Protein AF-A0A392SLT5-F1 (afdb_monomer_lite)

Organism: NCBI:txid97028

Radius of gyration: 13.26 Å; chains: 1; bounding box: 33×18×37 Å

Structure (mmCIF, N/CA/C/O backbone):
data_AF-A0A392SLT5-F1
#
_entry.id   AF-A0A392SLT5-F1
#
loop_
_atom_site.group_PDB
_atom_site.id
_atom_site.type_symbol
_atom_site.label_atom_id
_atom_site.label_alt_id
_atom_site.label_comp_id
_atom_site.label_asym_id
_atom_site.label_entity_id
_atom_site.label_seq_id
_atom_site.pdbx_PDB_ins_code
_atom_site.Cartn_x
_atom_site.Cartn_y
_atom_site.Cartn_z
_atom_site.occupancy
_atom_site.B_iso_or_equiv
_atom_site.auth_seq_id
_atom_site.auth_comp_id
_atom_site.auth_asym_id
_atom_site.auth_atom_id
_atom_site.pdbx_PDB_model_num
ATOM 1 N N . MET A 1 1 ? -3.794 -11.014 -18.325 1.00 56.69 1 MET A N 1
ATOM 2 C CA . MET A 1 1 ? -3.949 -9.564 -18.084 1.00 56.69 1 MET A CA 1
ATOM 3 C C . MET A 1 1 ? -2.603 -9.056 -17.576 1.00 56.69 1 MET A C 1
ATOM 5 O O . MET A 1 1 ? -1.988 -9.800 -16.827 1.00 56.69 1 MET A O 1
ATOM 9 N N . CYS A 1 2 ? -2.124 -7.897 -18.045 1.00 61.12 2 CYS A N 1
ATOM 10 C CA . CYS A 1 2 ? -0.805 -7.293 -17.734 1.00 61.12 2 CYS A CA 1
ATOM 11 C C . CYS A 1 2 ? 0.439 -7.859 -18.465 1.00 61.12 2 CYS A C 1
ATOM 13 O O . CYS A 1 2 ? 1.491 -7.994 -17.857 1.00 61.12 2 CYS A O 1
ATOM 15 N N . ARG A 1 3 ? 0.369 -8.178 -19.771 1.00 60.31 3 ARG A N 1
ATOM 16 C CA . ARG A 1 3 ? 1.566 -8.614 -20.538 1.00 60.31 3 ARG A CA 1
ATOM 17 C C . ARG A 1 3 ? 2.581 -7.494 -20.843 1.00 60.31 3 ARG A C 1
ATOM 19 O O . ARG A 1 3 ? 3.724 -7.820 -21.128 1.00 60.31 3 ARG A O 1
ATOM 26 N N . ASN A 1 4 ? 2.170 -6.224 -20.772 1.00 70.38 4 ASN A N 1
ATOM 27 C CA . ASN A 1 4 ? 2.982 -5.062 -21.171 1.00 70.38 4 ASN A CA 1
ATOM 28 C C . ASN A 1 4 ? 3.186 -4.039 -20.038 1.00 70.38 4 ASN A C 1
ATOM 30 O O . ASN A 1 4 ? 3.693 -2.951 -20.291 1.00 70.38 4 ASN A O 1
ATOM 34 N N . GLU A 1 5 ? 2.746 -4.347 -18.818 1.00 76.69 5 GLU A N 1
ATOM 35 C CA . GLU A 1 5 ? 2.888 -3.424 -17.689 1.00 76.69 5 GLU A CA 1
ATOM 36 C C . GLU A 1 5 ? 4.260 -3.577 -17.042 1.00 76.69 5 GLU A C 1
ATOM 38 O O . GLU A 1 5 ? 4.755 -4.694 -16.882 1.00 76.69 5 GLU A O 1
A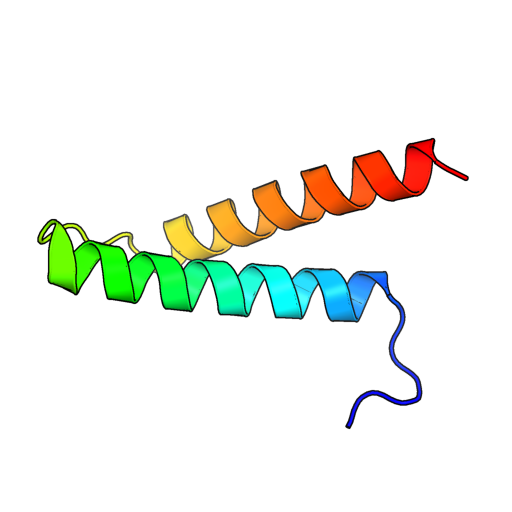TOM 43 N N . ASP A 1 6 ? 4.859 -2.454 -16.649 1.00 82.81 6 ASP A N 1
ATOM 44 C CA . ASP A 1 6 ? 6.133 -2.462 -15.938 1.00 82.81 6 ASP A CA 1
ATOM 45 C C . ASP A 1 6 ? 5.976 -3.052 -14.526 1.00 82.81 6 ASP A C 1
ATOM 47 O O . ASP A 1 6 ? 4.935 -2.921 -13.869 1.00 82.81 6 ASP A O 1
ATOM 51 N N . ASN A 1 7 ? 7.052 -3.660 -14.026 1.00 82.81 7 ASN A N 1
ATOM 52 C CA . ASN A 1 7 ? 7.133 -4.222 -12.681 1.00 82.81 7 ASN A CA 1
ATOM 53 C C . ASN A 1 7 ? 6.781 -3.183 -11.605 1.00 82.81 7 ASN A C 1
ATOM 55 O O . ASN A 1 7 ? 6.213 -3.541 -10.573 1.00 82.81 7 ASN A O 1
ATOM 59 N N . ALA A 1 8 ? 7.060 -1.895 -11.843 1.00 86.06 8 ALA A N 1
ATOM 60 C CA . ALA A 1 8 ? 6.658 -0.824 -10.938 1.00 86.06 8 ALA A CA 1
ATOM 61 C C . ALA A 1 8 ? 5.129 -0.681 -10.841 1.00 86.06 8 ALA A C 1
ATOM 63 O O . ALA A 1 8 ? 4.601 -0.554 -9.734 1.00 86.06 8 ALA A O 1
ATOM 64 N N . THR A 1 9 ? 4.410 -0.740 -11.968 1.00 89.38 9 THR A N 1
ATOM 65 C CA . THR A 1 9 ? 2.939 -0.679 -11.997 1.00 89.38 9 THR A CA 1
ATOM 66 C C . THR A 1 9 ? 2.336 -1.900 -11.313 1.00 89.38 9 THR A C 1
ATOM 68 O O . THR A 1 9 ? 1.451 -1.760 -10.467 1.00 89.38 9 THR A O 1
ATOM 71 N N . ILE A 1 10 ? 2.857 -3.092 -11.619 1.00 90.12 10 ILE A N 1
ATOM 72 C CA . ILE A 1 10 ? 2.409 -4.343 -10.994 1.00 90.12 10 ILE A CA 1
ATOM 73 C C . ILE A 1 10 ? 2.633 -4.291 -9.478 1.00 90.12 10 ILE A C 1
ATOM 75 O O . ILE A 1 10 ? 1.723 -4.624 -8.721 1.00 90.12 10 ILE A O 1
ATOM 79 N N . GLY A 1 11 ? 3.792 -3.797 -9.031 1.00 91.12 11 GLY A N 1
ATOM 80 C CA . GLY A 1 11 ? 4.106 -3.621 -7.615 1.00 91.12 11 GLY A CA 1
ATOM 81 C C . GLY A 1 11 ? 3.114 -2.700 -6.902 1.00 91.12 11 GLY A C 1
ATOM 82 O O . GLY A 1 11 ? 2.593 -3.065 -5.853 1.00 91.12 11 GLY A O 1
ATOM 83 N N . ARG A 1 12 ? 2.779 -1.541 -7.488 1.00 92.25 12 ARG A N 1
ATOM 84 C CA . ARG A 1 12 ? 1.807 -0.599 -6.893 1.00 92.25 12 ARG A CA 1
ATOM 85 C C . ARG A 1 12 ? 0.433 -1.233 -6.712 1.00 92.25 12 ARG A C 1
ATOM 87 O O . ARG A 1 12 ? -0.186 -1.091 -5.659 1.00 92.25 12 ARG A O 1
ATOM 94 N N . VAL A 1 13 ? -0.038 -1.938 -7.738 1.00 93.12 13 VAL A N 1
ATOM 95 C CA . VAL A 1 13 ? -1.344 -2.604 -7.724 1.00 93.12 13 VAL A CA 1
ATOM 96 C C . VAL A 1 13 ? -1.352 -3.760 -6.720 1.00 93.12 13 VAL A C 1
ATOM 98 O O . VAL A 1 13 ? -2.302 -3.892 -5.948 1.00 93.12 13 VAL A O 1
ATOM 101 N N . ALA A 1 14 ? -0.282 -4.557 -6.671 1.00 94.06 14 ALA A N 1
ATOM 102 C CA . ALA A 1 14 ? -0.140 -5.652 -5.717 1.00 94.06 14 ALA A CA 1
ATOM 103 C C . ALA A 1 14 ? -0.134 -5.153 -4.262 1.00 94.06 14 ALA A C 1
ATOM 105 O O . ALA A 1 14 ? -0.883 -5.681 -3.439 1.00 94.06 14 ALA A O 1
ATOM 106 N N . SER A 1 15 ? 0.636 -4.103 -3.949 1.00 95.81 15 SER A N 1
ATOM 107 C CA . SER A 1 15 ? 0.661 -3.494 -2.612 1.00 95.81 15 SER A CA 1
ATOM 108 C C . SER A 1 15 ? -0.709 -2.947 -2.205 1.00 95.81 15 SER A C 1
ATOM 110 O O . SER A 1 15 ? -1.129 -3.135 -1.066 1.00 95.81 15 SER A O 1
ATOM 112 N N . LEU A 1 16 ? -1.450 -2.334 -3.135 1.00 96.19 16 LEU A N 1
ATOM 113 C CA . LEU A 1 16 ? -2.806 -1.856 -2.866 1.00 96.19 16 LEU A CA 1
ATOM 114 C C . LEU A 1 16 ? -3.770 -3.005 -2.544 1.00 96.19 16 LEU A C 1
ATOM 116 O O . LEU A 1 16 ? -4.476 -2.942 -1.535 1.00 96.19 16 LEU A O 1
ATOM 120 N N . PHE A 1 17 ? -3.789 -4.062 -3.362 1.00 96.75 17 PHE A N 1
ATOM 121 C CA . PHE A 1 17 ? -4.639 -5.228 -3.105 1.00 96.75 17 PHE A CA 1
ATOM 122 C C . PHE A 1 17 ? -4.305 -5.895 -1.772 1.00 96.75 17 PHE A C 1
ATOM 124 O O . PHE A 1 17 ? -5.216 -6.228 -1.011 1.00 96.75 17 PHE A O 1
ATOM 131 N N . TRP A 1 18 ? -3.015 -6.031 -1.464 1.00 96.31 18 TRP A N 1
ATOM 132 C CA . TRP A 1 18 ? -2.555 -6.555 -0.185 1.00 96.31 18 TRP A CA 1
ATOM 133 C C . TRP A 1 18 ? -3.058 -5.715 0.995 1.00 96.31 18 TRP A C 1
ATOM 135 O O . TRP A 1 18 ? -3.649 -6.261 1.923 1.00 96.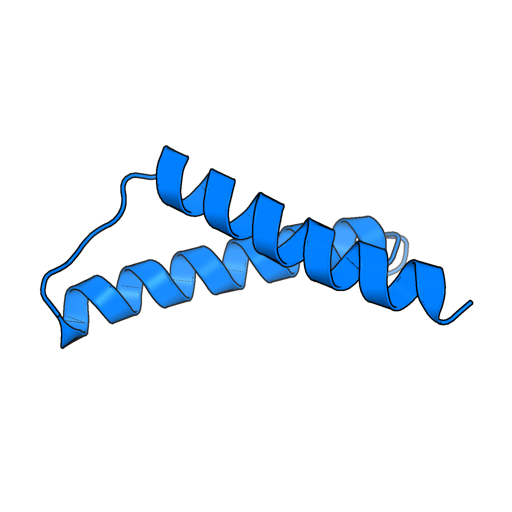31 18 TRP A O 1
ATOM 145 N N . CYS A 1 19 ? -2.900 -4.388 0.954 1.00 96.81 19 CYS A N 1
ATOM 146 C CA . CYS A 1 19 ? -3.339 -3.507 2.038 1.00 96.81 19 CYS A CA 1
ATOM 147 C C . CYS A 1 19 ? -4.866 -3.490 2.220 1.00 96.81 19 CYS A C 1
ATOM 149 O O . CYS A 1 19 ? -5.341 -3.439 3.354 1.00 96.81 19 CYS A O 1
ATOM 151 N N . ILE A 1 20 ? -5.645 -3.577 1.136 1.00 96.94 20 ILE A N 1
ATOM 152 C CA . ILE A 1 20 ? -7.112 -3.705 1.211 1.00 96.94 20 ILE A CA 1
ATOM 153 C C . ILE A 1 20 ? -7.497 -5.022 1.888 1.00 96.94 20 ILE A C 1
ATOM 155 O O . ILE A 1 20 ? -8.334 -5.034 2.794 1.00 96.94 20 ILE A O 1
ATOM 159 N N . TRP A 1 21 ? -6.880 -6.126 1.464 1.00 97.38 21 TRP A N 1
ATOM 160 C CA . TRP A 1 21 ? -7.113 -7.438 2.060 1.00 97.38 21 TRP A CA 1
ATOM 161 C C . TRP A 1 21 ? -6.729 -7.455 3.544 1.00 97.38 21 TRP A C 1
ATOM 163 O O . TRP A 1 21 ? -7.513 -7.907 4.378 1.00 97.38 21 TRP A O 1
ATOM 173 N N . HIS A 1 22 ? -5.577 -6.879 3.887 1.00 95.56 22 HIS A N 1
ATOM 174 C CA . HIS A 1 22 ? -5.115 -6.752 5.263 1.00 95.56 22 HIS A CA 1
ATOM 17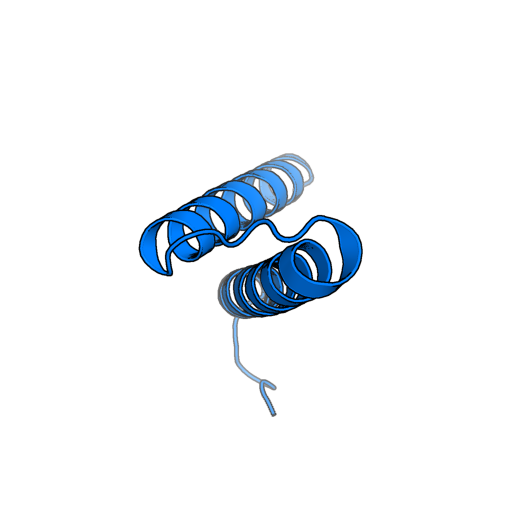5 C C . HIS A 1 22 ? -6.101 -5.953 6.123 1.00 95.56 22 HIS A C 1
ATOM 177 O O . HIS A 1 22 ? -6.490 -6.419 7.186 1.00 95.56 22 HIS A O 1
ATOM 183 N N . ASN A 1 23 ? -6.556 -4.780 5.666 1.00 96.50 23 ASN A N 1
ATOM 184 C CA . ASN A 1 23 ? -7.532 -3.963 6.399 1.00 96.50 23 ASN A CA 1
ATOM 185 C C . ASN A 1 23 ? -8.857 -4.705 6.628 1.00 96.50 23 ASN A C 1
ATOM 187 O O . ASN A 1 23 ? -9.471 -4.594 7.687 1.00 96.50 23 ASN A O 1
ATOM 191 N N . ARG A 1 24 ? -9.294 -5.499 5.642 1.00 95.88 24 AR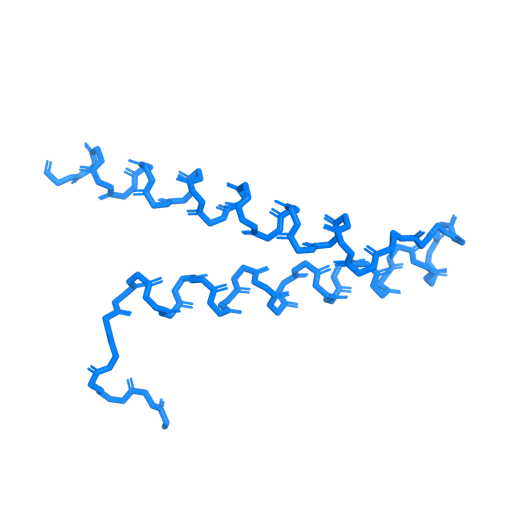G A N 1
ATOM 192 C CA . ARG A 1 24 ? -10.488 -6.337 5.782 1.00 95.88 24 ARG A CA 1
ATOM 193 C C . ARG A 1 24 ? -10.300 -7.411 6.852 1.00 95.88 24 ARG A C 1
ATOM 195 O O . ARG A 1 24 ? -11.215 -7.638 7.638 1.00 95.88 24 ARG A O 1
ATOM 202 N N . ASN A 1 25 ? -9.138 -8.055 6.891 1.00 96.88 25 ASN A N 1
ATOM 203 C CA . ASN A 1 25 ? -8.826 -9.042 7.920 1.00 96.88 25 ASN A CA 1
ATOM 204 C C . ASN A 1 25 ? -8.712 -8.406 9.303 1.00 96.88 25 ASN A C 1
ATOM 206 O O . ASN A 1 25 ? -9.227 -8.968 10.262 1.00 96.88 25 ASN A O 1
ATOM 210 N N . ASP A 1 26 ? -8.097 -7.231 9.405 1.00 96.38 26 ASP A N 1
ATOM 211 C CA . ASP A 1 26 ? -7.950 -6.525 10.677 1.00 96.38 26 ASP A CA 1
ATOM 212 C C . ASP A 1 26 ? -9.316 -6.197 11.295 1.00 96.38 26 ASP A C 1
ATOM 214 O O . ASP A 1 26 ? -9.521 -6.373 12.494 1.00 96.38 26 ASP A O 1
ATOM 218 N N . LYS A 1 27 ? -10.309 -5.869 10.458 1.00 94.75 27 LYS A N 1
ATOM 219 C CA . LYS A 1 27 ? -11.690 -5.699 10.918 1.00 94.75 27 LYS A CA 1
ATOM 220 C C . LYS A 1 27 ? -12.311 -7.001 11.425 1.00 94.75 27 LYS A C 1
ATOM 222 O O . LYS A 1 27 ? -13.032 -6.979 12.414 1.00 94.75 27 LYS A O 1
ATOM 227 N N . ILE A 1 28 ? -12.056 -8.125 10.757 1.00 96.81 28 ILE A N 1
ATOM 228 C CA . ILE A 1 28 ? -12.619 -9.431 11.143 1.00 96.81 28 ILE A CA 1
ATOM 229 C C . ILE A 1 28 ? -12.022 -9.919 12.466 1.00 96.81 28 ILE A C 1
ATOM 231 O O . ILE A 1 28 ? -12.748 -10.456 13.299 1.00 96.81 28 ILE A O 1
ATOM 235 N N . TRP A 1 29 ? -10.713 -9.751 12.648 1.00 96.62 29 TRP A N 1
ATOM 236 C CA . TRP A 1 29 ? -9.983 -10.360 13.759 1.00 96.62 29 TRP A CA 1
ATOM 237 C C . TRP A 1 29 ? -9.782 -9.426 14.954 1.00 96.62 29 TRP A C 1
ATOM 239 O O . TRP A 1 29 ? -9.740 -9.908 16.080 1.00 96.62 29 TRP A O 1
ATOM 249 N N . ASN A 1 30 ? -9.691 -8.113 14.727 1.00 95.88 30 ASN A N 1
ATOM 250 C CA . ASN A 1 30 ? -9.324 -7.126 15.750 1.00 95.88 30 ASN A CA 1
ATOM 251 C C . ASN A 1 30 ? -10.349 -5.985 15.899 1.00 95.88 30 ASN A C 1
ATOM 253 O O . ASN A 1 30 ? -10.090 -5.025 16.619 1.00 95.88 30 ASN A O 1
ATOM 257 N N . ASP A 1 31 ? -11.484 -6.048 15.190 1.00 95.56 31 ASP A N 1
ATOM 258 C CA . ASP A 1 31 ? -12.517 -4.998 15.084 1.00 95.56 31 ASP A CA 1
ATOM 259 C C . ASP A 1 31 ? -12.013 -3.624 14.583 1.00 95.56 31 ASP A C 1
ATOM 261 O O . ASP A 1 31 ? -12.771 -2.653 14.476 1.00 95.56 31 ASP A O 1
ATOM 265 N N . ASN A 1 32 ? -10.745 -3.549 14.181 1.0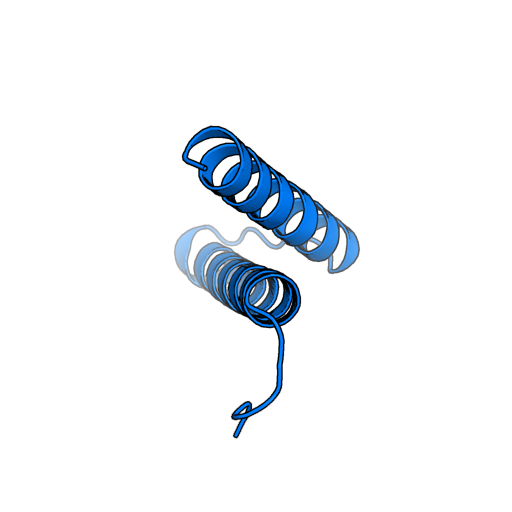0 94.12 32 ASN A N 1
ATOM 266 C CA . ASN A 1 32 ? -10.080 -2.332 13.752 1.00 94.12 32 ASN A CA 1
ATOM 267 C C . ASN A 1 32 ? -10.284 -2.096 12.253 1.00 94.12 32 ASN A C 1
ATOM 269 O O . ASN A 1 32 ? -10.166 -3.009 11.440 1.00 94.12 32 ASN A O 1
ATOM 273 N N . ILE A 1 33 ? -10.586 -0.857 11.869 1.00 94.06 33 ILE A N 1
ATOM 274 C CA . ILE A 1 33 ? -10.729 -0.481 10.463 1.00 94.06 33 ILE A CA 1
ATOM 275 C C . ILE A 1 33 ? -9.987 0.816 10.190 1.00 94.06 33 ILE A C 1
ATOM 277 O O . ILE A 1 33 ? -10.254 1.861 10.782 1.00 94.06 33 ILE A O 1
ATOM 281 N N . GLN A 1 34 ? -9.060 0.753 9.244 1.00 95.75 34 GLN A N 1
ATOM 282 C CA . GLN A 1 34 ? -8.396 1.931 8.723 1.00 95.75 34 GLN A CA 1
ATOM 283 C C . GLN A 1 34 ? -9.280 2.591 7.668 1.00 95.75 34 GLN A C 1
ATOM 285 O O . GLN A 1 34 ? -9.922 1.926 6.845 1.00 95.75 34 GLN A O 1
ATOM 290 N 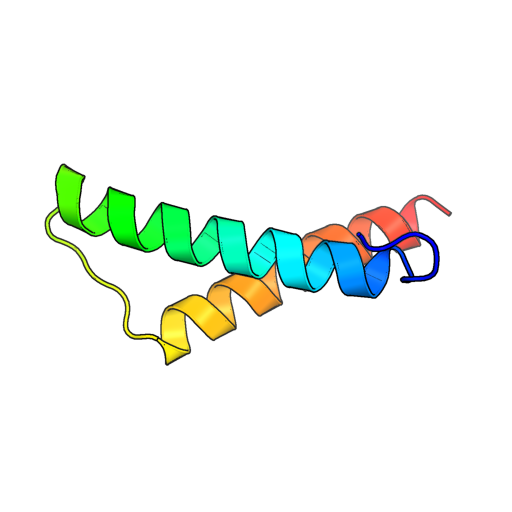N . SER A 1 35 ? -9.286 3.921 7.673 1.00 96.81 35 SER A N 1
ATOM 291 C CA . SER A 1 35 ? -9.939 4.702 6.627 1.00 96.81 35 SER A CA 1
ATOM 292 C C . SER A 1 35 ? -9.279 4.451 5.261 1.00 96.81 35 SER A C 1
ATOM 294 O O . SER A 1 35 ? -8.087 4.130 5.194 1.00 96.81 35 SER A O 1
ATOM 296 N N . PRO A 1 36 ? -9.998 4.654 4.142 1.00 94.44 36 PRO A N 1
ATOM 297 C CA . PRO A 1 36 ? -9.435 4.446 2.807 1.00 94.44 36 PRO A CA 1
ATOM 298 C C . PRO A 1 36 ? -8.144 5.239 2.544 1.00 94.44 36 PRO A C 1
ATOM 300 O O . PRO A 1 36 ? -7.244 4.750 1.864 1.00 94.44 36 PRO A O 1
ATOM 303 N N . SER A 1 37 ? -8.013 6.441 3.117 1.00 96.75 37 SER A N 1
ATOM 304 C CA . SER A 1 37 ? -6.804 7.263 2.991 1.00 96.75 37 SER A CA 1
ATOM 305 C C . SER A 1 37 ? -5.609 6.670 3.744 1.00 96.75 37 SER A C 1
ATOM 307 O O . SER A 1 37 ? -4.488 6.719 3.239 1.00 96.75 37 SER A O 1
ATOM 309 N N . GLN A 1 38 ? -5.832 6.068 4.916 1.00 96.62 38 GLN A N 1
ATOM 310 C CA . GLN A 1 38 ? -4.799 5.352 5.671 1.00 96.62 38 GLN A CA 1
ATOM 311 C C . GLN A 1 38 ? -4.351 4.087 4.932 1.00 96.62 38 GLN A C 1
ATOM 313 O O . GLN A 1 38 ? -3.151 3.877 4.775 1.00 96.62 38 GLN A O 1
ATOM 318 N N . VAL A 1 39 ? -5.293 3.314 4.380 1.00 96.81 39 VAL A N 1
ATOM 319 C CA . VAL A 1 39 ? -4.980 2.135 3.552 1.00 96.81 39 VAL A CA 1
ATOM 320 C C . VAL A 1 39 ? -4.164 2.532 2.319 1.00 96.81 39 VAL A C 1
ATOM 322 O O . VAL A 1 39 ? -3.164 1.888 2.011 1.00 96.81 39 VAL A O 1
ATOM 325 N N . GLY A 1 40 ? -4.537 3.623 1.642 1.00 96.38 40 GLY A N 1
ATOM 326 C CA . GLY A 1 40 ? -3.786 4.145 0.498 1.00 96.38 40 GLY A CA 1
ATOM 327 C C . GLY A 1 40 ? -2.367 4.595 0.862 1.00 96.38 40 GLY A C 1
ATOM 328 O O . GLY A 1 40 ? -1.423 4.293 0.134 1.00 96.38 40 GLY A O 1
ATOM 329 N N . ARG A 1 41 ? -2.190 5.261 2.013 1.00 97.19 41 ARG A N 1
ATOM 330 C CA . ARG A 1 41 ? -0.859 5.623 2.532 1.00 97.19 41 ARG A CA 1
ATOM 331 C C . ARG A 1 41 ? -0.022 4.386 2.847 1.00 97.19 41 ARG A C 1
ATOM 333 O O . ARG A 1 41 ? 1.140 4.348 2.464 1.00 97.19 41 ARG A O 1
ATOM 340 N N . MET A 1 42 ? -0.611 3.375 3.485 1.00 96.69 42 MET A N 1
ATOM 341 C CA . MET A 1 42 ? 0.077 2.118 3.785 1.00 96.69 42 MET A CA 1
ATOM 342 C C . MET A 1 42 ? 0.528 1.415 2.500 1.00 96.69 42 MET A C 1
ATOM 344 O O . MET A 1 42 ? 1.689 1.039 2.383 1.00 96.69 42 MET A O 1
ATOM 348 N N . ALA A 1 43 ? -0.349 1.321 1.497 1.00 96.50 43 ALA A N 1
ATOM 349 C CA . ALA A 1 43 ? -0.009 0.746 0.198 1.00 96.50 43 ALA A CA 1
ATOM 350 C C . ALA A 1 43 ? 1.140 1.499 -0.489 1.00 96.50 43 ALA A C 1
ATOM 352 O O . ALA A 1 43 ? 2.028 0.874 -1.068 1.00 96.50 43 ALA A O 1
ATOM 353 N N . PHE A 1 44 ? 1.151 2.833 -0.395 1.00 95.12 44 PHE A N 1
ATOM 354 C CA . PHE A 1 44 ? 2.235 3.657 -0.922 1.00 95.12 44 PHE A CA 1
ATOM 355 C C . PHE A 1 44 ? 3.561 3.402 -0.197 1.00 95.12 44 PHE A C 1
ATOM 357 O O . PHE A 1 44 ? 4.582 3.250 -0.862 1.00 95.12 44 PHE A O 1
ATOM 364 N N . VAL A 1 45 ? 3.562 3.331 1.137 1.00 96.12 45 VAL A N 1
ATOM 365 C CA . VAL A 1 45 ? 4.772 3.042 1.928 1.00 96.12 45 VAL A CA 1
ATOM 366 C C . VAL A 1 45 ? 5.322 1.658 1.582 1.00 96.12 45 VAL A C 1
ATOM 368 O O . VAL A 1 45 ? 6.476 1.557 1.178 1.00 96.12 45 VAL A O 1
ATOM 371 N N . VAL A 1 46 ? 4.477 0.624 1.622 1.00 94.75 46 VAL A N 1
ATOM 372 C CA . VAL A 1 46 ? 4.862 -0.763 1.302 1.00 94.75 46 VAL A CA 1
ATOM 373 C C . VAL A 1 46 ? 5.438 -0.870 -0.110 1.00 94.75 46 VAL A C 1
ATOM 375 O O . VAL A 1 46 ? 6.462 -1.519 -0.321 1.00 94.75 46 VAL A O 1
ATOM 378 N N . TRP A 1 47 ? 4.809 -0.212 -1.089 1.00 94.75 47 TRP A N 1
ATOM 379 C CA . TRP A 1 47 ? 5.334 -0.194 -2.450 1.00 94.75 47 TRP A CA 1
ATOM 380 C C . TRP A 1 47 ? 6.696 0.508 -2.536 1.00 94.75 47 TRP A C 1
ATOM 382 O O . TRP A 1 47 ? 7.592 -0.007 -3.200 1.00 94.75 47 TRP A O 1
ATOM 392 N N . ASN A 1 48 ? 6.873 1.662 -1.882 1.00 93.31 48 ASN A N 1
ATOM 393 C CA . ASN A 1 48 ? 8.144 2.392 -1.917 1.00 93.31 48 ASN A CA 1
ATOM 394 C C . ASN A 1 48 ? 9.278 1.602 -1.266 1.00 93.31 48 ASN A C 1
ATOM 396 O O . ASN A 1 48 ? 10.382 1.593 -1.806 1.00 93.31 48 ASN A O 1
ATOM 400 N N . GLU A 1 49 ? 9.026 0.932 -0.142 1.00 92.75 49 GLU A N 1
ATOM 401 C CA . GLU A 1 49 ? 10.017 0.070 0.510 1.00 92.75 49 GLU A CA 1
ATOM 402 C C . GLU A 1 49 ? 10.448 -1.060 -0.426 1.00 92.75 49 GLU A C 1
ATOM 404 O O . GLU A 1 49 ? 11.639 -1.238 -0.686 1.00 92.75 49 GLU A O 1
ATOM 409 N N . TRP A 1 50 ? 9.478 -1.765 -1.016 1.00 89.19 50 TRP A N 1
ATOM 410 C CA . TRP A 1 50 ? 9.752 -2.828 -1.978 1.00 89.19 50 TRP A CA 1
ATOM 411 C C . TRP A 1 50 ? 10.529 -2.314 -3.195 1.00 89.19 50 TRP A C 1
ATOM 413 O O . TRP A 1 50 ? 11.545 -2.900 -3.576 1.00 89.19 50 TRP A O 1
ATOM 423 N N . PHE A 1 51 ? 10.083 -1.200 -3.781 1.00 89.31 51 PHE A N 1
ATOM 424 C CA . PHE A 1 51 ? 10.713 -0.597 -4.950 1.00 89.31 51 PHE A CA 1
ATOM 425 C C . PHE A 1 51 ? 12.146 -0.159 -4.641 1.00 89.31 51 PHE A C 1
ATOM 427 O O . PHE A 1 51 ? 13.048 -0.461 -5.415 1.00 89.31 51 PHE A O 1
ATOM 434 N N . THR A 1 52 ? 12.379 0.476 -3.490 1.00 88.94 52 THR A N 1
ATOM 435 C CA . THR A 1 52 ? 13.713 0.916 -3.055 1.00 88.94 52 THR A CA 1
ATOM 436 C C . THR A 1 52 ? 14.662 -0.269 -2.898 1.00 88.94 52 THR A C 1
ATOM 438 O O . THR A 1 52 ? 15.766 -0.234 -3.436 1.00 88.94 52 THR A O 1
ATOM 441 N N . VAL A 1 53 ? 14.230 -1.355 -2.245 1.00 87.06 53 VAL A N 1
ATOM 442 C CA . VAL A 1 53 ? 15.041 -2.580 -2.117 1.00 87.06 53 VAL A CA 1
ATOM 443 C C . VAL A 1 53 ? 15.399 -3.160 -3.491 1.00 87.06 53 VAL A C 1
ATOM 445 O O . VAL A 1 53 ? 16.550 -3.520 -3.723 1.00 87.06 53 VAL A O 1
ATOM 448 N N . HIS A 1 54 ? 14.448 -3.202 -4.426 1.00 80.19 54 HIS A N 1
ATOM 449 C CA . HIS A 1 54 ? 14.673 -3.776 -5.759 1.00 80.19 54 HIS A CA 1
ATOM 450 C C . HIS A 1 54 ? 15.473 -2.859 -6.697 1.00 80.19 54 HIS A C 1
ATOM 452 O O . HIS A 1 54 ? 16.069 -3.347 -7.655 1.00 80.19 54 HIS A O 1
ATOM 458 N N . GLN A 1 55 ? 15.511 -1.548 -6.438 1.00 75.19 55 GLN A N 1
ATOM 459 C CA . GLN A 1 55 ? 16.424 -0.621 -7.114 1.00 75.19 55 GLN A CA 1
ATOM 460 C C . GLN A 1 55 ? 17.856 -0.753 -6.579 1.00 75.19 55 GLN A C 1
ATOM 462 O O . GLN A 1 55 ? 18.792 -0.681 -7.363 1.00 75.19 55 GLN A O 1
ATOM 467 N N . LEU A 1 56 ? 18.034 -0.984 -5.273 1.00 64.38 56 LEU A N 1
ATOM 468 C CA . LEU A 1 56 ? 19.355 -1.184 -4.657 1.00 64.38 56 LEU A CA 1
ATOM 469 C C . LEU A 1 56 ? 19.995 -2.538 -5.004 1.00 64.38 56 LEU A C 1
ATOM 471 O O . LEU A 1 56 ? 21.202 -2.697 -4.857 1.00 64.38 56 LEU A O 1
ATOM 475 N N . GLN A 1 57 ? 19.199 -3.516 -5.440 1.00 59.31 57 GLN A N 1
ATOM 476 C CA . GLN A 1 57 ? 19.673 -4.826 -5.904 1.00 59.31 57 GLN A CA 1
ATOM 477 C C . GLN A 1 57 ? 20.017 -4.868 -7.408 1.00 59.31 57 GLN A C 1
ATOM 479 O O . GLN A 1 57 ? 20.300 -5.953 -7.920 1.00 59.31 57 GLN A O 1
ATOM 484 N N . ARG A 1 58 ? 19.982 -3.729 -8.116 1.00 52.62 58 ARG A N 1
ATOM 485 C CA . ARG A 1 58 ? 20.422 -3.600 -9.515 1.00 52.62 58 ARG A CA 1
ATOM 486 C C . ARG A 1 58 ? 21.824 -3.023 -9.641 1.00 52.62 58 ARG A C 1
ATOM 488 O O . ARG A 1 58 ? 22.173 -2.134 -8.839 1.00 52.62 58 ARG A O 1
#

Sequence (58 aa):
MCRNEDNATIGRVASLFWCIWHNRNDKIWNDNIQSPSQVGRMAFVVWNEWFTVHQLQR

pLDDT: mean 89.12, std 11.8, range [52.62, 97.38]

Foldseek 3Di:
DPPPDDPLVVLLVVLLVVLVVVQVVCCVPVVDHDDPVVSNVRSVVNSVVVVVVVVVVD

Secondary structure (DSSP, 8-state):
--SS--HHHHHHHHHHHHHHHHHHHHHHHHS----HHHHHHHHHHHHHHHHHHHHHT-